Protein AF-A0A6M6BF15-F1 (afdb_monomer_lite)

InterPro domains:
  IPR045633 Protein of unknown function DUF6414 [PF19952] (33-150)

Structure (mmCIF, N/CA/C/O backbone):
data_AF-A0A6M6BF15-F1
#
_entry.id   AF-A0A6M6BF15-F1
#
loop_
_atom_site.group_PDB
_atom_site.id
_atom_site.type_symbol
_atom_site.label_atom_id
_atom_site.label_alt_id
_atom_site.label_comp_id
_atom_site.label_asym_id
_atom_site.label_entity_id
_atom_site.label_seq_id
_atom_site.pdbx_PDB_ins_code
_atom_site.Cartn_x
_atom_site.Cartn_y
_atom_site.Cartn_z
_atom_site.occupancy
_atom_site.B_iso_or_equiv
_atom_site.auth_seq_id
_atom_site.auth_comp_id
_atom_site.auth_asym_id
_atom_site.auth_atom_id
_atom_site.pdbx_PDB_model_num
ATOM 1 N N . MET A 1 1 ? -20.798 -4.979 -0.495 1.00 38.03 1 MET A N 1
ATOM 2 C CA . MET A 1 1 ? -19.570 -4.164 -0.316 1.00 38.03 1 MET A CA 1
ATOM 3 C C . MET A 1 1 ? -18.890 -3.878 -1.649 1.00 38.03 1 MET A C 1
ATOM 5 O O . MET A 1 1 ? -18.611 -2.711 -1.890 1.00 38.03 1 MET A O 1
ATOM 9 N N . GLN A 1 2 ? -18.754 -4.879 -2.538 1.00 39.03 2 GLN A N 1
ATOM 10 C CA . GLN A 1 2 ? -18.548 -4.665 -3.984 1.00 39.03 2 GLN A CA 1
ATOM 11 C C . GLN A 1 2 ? -19.467 -3.553 -4.523 1.00 39.03 2 GLN A C 1
ATOM 13 O O . GLN A 1 2 ? -18.993 -2.633 -5.171 1.00 39.03 2 GLN A O 1
ATOM 18 N N . ASP A 1 3 ? -20.7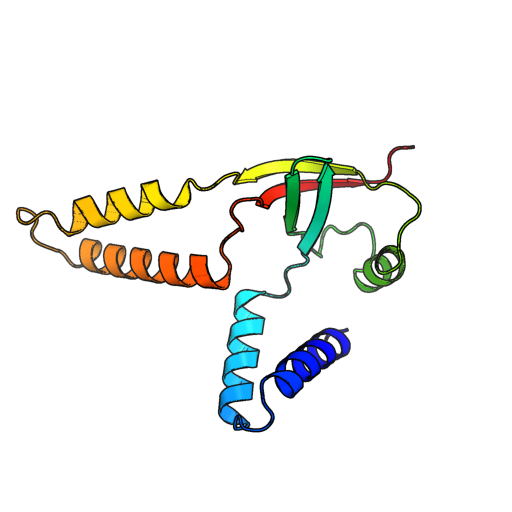44 -3.549 -4.124 1.00 40.78 3 ASP A N 1
ATOM 19 C CA . ASP A 1 3 ? -21.718 -2.529 -4.546 1.00 40.78 3 ASP A CA 1
ATOM 20 C C . ASP A 1 3 ? -21.396 -1.090 -4.129 1.00 40.78 3 ASP A C 1
ATOM 22 O O . ASP A 1 3 ? -21.785 -0.166 -4.828 1.00 40.78 3 ASP A O 1
ATOM 26 N N . ILE A 1 4 ? -20.702 -0.857 -3.010 1.00 44.62 4 ILE A N 1
ATOM 27 C CA . ILE A 1 4 ? -20.409 0.509 -2.535 1.00 44.62 4 ILE A CA 1
ATOM 28 C C . ILE A 1 4 ? -19.171 1.062 -3.244 1.00 44.62 4 ILE A C 1
ATOM 30 O O . ILE A 1 4 ? -19.151 2.235 -3.616 1.00 44.62 4 ILE A O 1
ATOM 34 N N . ILE A 1 5 ? -18.166 0.207 -3.459 1.00 47.22 5 ILE A N 1
ATOM 35 C CA . ILE A 1 5 ? -16.981 0.530 -4.261 1.00 47.22 5 ILE A CA 1
ATOM 36 C C . ILE A 1 5 ? -17.407 0.768 -5.713 1.00 47.22 5 ILE A C 1
ATOM 38 O O . ILE A 1 5 ? -17.066 1.807 -6.271 1.00 47.22 5 ILE A O 1
ATOM 42 N N . ASN A 1 6 ? -18.254 -0.110 -6.264 1.00 50.03 6 ASN A N 1
ATOM 43 C CA . ASN A 1 6 ? -18.856 0.069 -7.583 1.00 50.03 6 ASN A CA 1
ATOM 44 C C . ASN A 1 6 ? -19.626 1.390 -7.650 1.00 50.03 6 ASN A C 1
ATOM 46 O O . ASN A 1 6 ? -19.367 2.177 -8.540 1.00 50.03 6 ASN A O 1
ATOM 50 N N . LYS A 1 7 ? -20.484 1.709 -6.674 1.00 54.47 7 LYS A N 1
ATOM 51 C CA . LYS A 1 7 ? -21.298 2.936 -6.702 1.00 54.47 7 LYS A CA 1
ATOM 52 C C . LYS A 1 7 ? -20.477 4.228 -6.612 1.00 54.47 7 LYS A C 1
ATOM 54 O O . LYS A 1 7 ? -20.821 5.205 -7.269 1.00 54.47 7 LYS A O 1
ATOM 59 N N . LYS A 1 8 ? -19.392 4.249 -5.826 1.00 55.75 8 LYS A N 1
ATOM 60 C CA . LYS A 1 8 ? -18.466 5.397 -5.780 1.00 55.75 8 LYS A CA 1
ATOM 61 C C . LYS A 1 8 ? -17.632 5.515 -7.054 1.00 55.75 8 LYS A C 1
ATOM 63 O O . LYS A 1 8 ? -17.422 6.634 -7.509 1.00 55.75 8 LYS A O 1
ATOM 68 N N . ALA A 1 9 ? -17.202 4.392 -7.632 1.00 54.38 9 ALA A N 1
ATOM 69 C CA . ALA A 1 9 ? -16.563 4.378 -8.943 1.00 54.38 9 ALA A CA 1
ATOM 70 C C . ALA A 1 9 ? -17.529 4.921 -10.008 1.00 54.38 9 ALA A C 1
ATOM 72 O O . ALA A 1 9 ? -17.183 5.869 -10.696 1.00 54.38 9 ALA A O 1
ATOM 73 N N . THR A 1 10 ? -18.777 4.444 -10.060 1.00 56.56 10 THR A N 1
ATOM 74 C CA . THR A 1 10 ? -19.804 4.936 -10.993 1.00 56.56 10 THR A CA 1
ATOM 75 C C . THR A 1 10 ? -20.044 6.441 -10.851 1.00 56.56 10 THR A C 1
ATOM 77 O O . THR A 1 10 ? -20.084 7.131 -11.856 1.00 56.56 10 THR A O 1
ATOM 80 N N . GLN A 1 11 ? -20.100 6.990 -9.632 1.00 62.38 11 GLN A N 1
ATOM 81 C CA . GLN A 1 11 ? -20.278 8.437 -9.414 1.00 62.38 11 GLN A CA 1
ATOM 82 C C . GLN A 1 11 ? -19.067 9.288 -9.840 1.00 62.38 11 GLN A C 1
ATOM 84 O O . GLN A 1 11 ? -19.241 10.390 -10.360 1.00 62.38 11 GLN A O 1
ATOM 89 N N . LEU A 1 12 ? -17.842 8.791 -9.636 1.00 58.44 12 LEU A N 1
ATOM 90 C CA . LEU A 1 12 ? -16.614 9.426 -10.139 1.00 58.44 12 LEU A CA 1
ATOM 91 C C . LEU A 1 12 ? -16.585 9.442 -11.673 1.00 58.44 12 LEU A C 1
ATOM 93 O O . LEU A 1 12 ? -16.141 10.418 -12.276 1.00 58.44 12 LEU A O 1
ATOM 97 N N . LEU A 1 13 ? -17.100 8.380 -12.292 1.00 58.50 13 LEU A N 1
ATOM 98 C CA . LEU A 1 13 ? -17.151 8.211 -13.739 1.00 58.50 13 LEU A CA 1
ATOM 99 C C . LEU A 1 13 ? -18.293 9.005 -14.391 1.00 58.50 13 LEU A C 1
ATOM 101 O O . LEU A 1 13 ? -18.091 9.589 -15.449 1.00 58.50 13 LEU A O 1
ATOM 105 N N . GLU A 1 14 ? -19.450 9.125 -13.737 1.00 61.19 14 GLU A N 1
ATOM 106 C CA . GLU A 1 14 ? -20.566 9.984 -14.168 1.00 61.19 14 GLU A CA 1
ATOM 107 C C . GLU A 1 14 ? -20.171 11.471 -14.187 1.00 61.19 14 GLU A C 1
ATOM 109 O O . GLU A 1 14 ? -20.552 12.202 -15.104 1.00 61.19 14 GLU A O 1
ATOM 114 N N . GLY A 1 15 ? -19.359 11.915 -13.218 1.00 57.34 15 GLY A N 1
ATOM 115 C CA . GLY A 1 15 ? -18.831 13.284 -13.158 1.00 57.34 15 GLY A CA 1
ATOM 116 C C . GLY A 1 15 ? -17.782 13.609 -14.231 1.00 57.34 15 GLY A C 1
ATOM 117 O O . GLY A 1 15 ? -17.626 14.773 -14.596 1.00 57.34 15 GLY A O 1
ATOM 118 N N . LEU A 1 16 ? -17.093 12.591 -14.759 1.00 59.25 16 LEU A N 1
ATOM 119 C CA . LEU A 1 16 ? -16.120 12.706 -15.855 1.00 59.25 16 LEU A CA 1
ATOM 120 C C . LEU A 1 16 ? -16.737 12.432 -17.240 1.00 59.25 16 LEU A C 1
ATOM 122 O O . LEU A 1 16 ? -16.132 12.774 -18.253 1.00 59.25 16 LEU A O 1
ATOM 126 N N . GLY A 1 17 ? -17.914 11.800 -17.293 1.00 58.66 17 GLY A N 1
ATOM 127 C CA . GLY A 1 17 ? -18.272 10.910 -18.398 1.00 58.66 17 GLY A CA 1
ATOM 128 C C . GLY A 1 17 ? -19.677 11.036 -18.973 1.00 58.66 17 GLY A C 1
ATOM 129 O O . GLY A 1 17 ? -20.138 10.082 -19.584 1.00 58.66 17 GLY A O 1
ATOM 130 N N . SER A 1 18 ? -20.355 12.187 -18.904 1.00 54.28 18 SER A N 1
ATOM 131 C CA . SER A 1 18 ? -21.631 12.348 -19.642 1.00 54.28 18 SER A CA 1
ATOM 132 C C . SER A 1 18 ? -21.518 12.201 -21.180 1.00 54.28 18 SER A C 1
ATOM 134 O O . SER A 1 18 ? -22.531 12.315 -21.863 1.00 54.28 18 SER A O 1
ATOM 136 N N . SER A 1 19 ? -20.333 11.934 -21.751 1.00 58.22 19 SER A N 1
ATOM 137 C CA . SER A 1 19 ? -20.169 11.638 -23.185 1.00 58.22 19 SER A CA 1
ATOM 138 C C . SER A 1 19 ? -19.289 10.422 -23.518 1.00 58.22 19 SER A C 1
ATOM 140 O O . SER A 1 19 ? -18.876 10.296 -24.671 1.00 58.22 19 SER A O 1
ATOM 142 N N . LEU A 1 20 ? -18.937 9.573 -22.551 1.00 64.50 20 LEU A N 1
ATOM 143 C CA . LEU A 1 20 ? -18.105 8.392 -22.817 1.00 64.50 20 LEU A CA 1
ATOM 144 C C . LEU A 1 20 ? -19.007 7.180 -23.068 1.00 64.50 20 LEU A C 1
ATOM 146 O O . LEU A 1 20 ? -19.985 6.994 -22.349 1.00 64.50 20 LEU A O 1
ATOM 150 N N . ASP A 1 21 ? -18.716 6.398 -24.110 1.00 77.44 21 ASP A N 1
ATOM 151 C CA . ASP A 1 21 ? -19.516 5.217 -24.443 1.00 77.44 21 ASP A CA 1
ATOM 152 C C . ASP A 1 21 ? -19.338 4.080 -23.416 1.00 77.44 21 ASP A C 1
ATOM 154 O O . ASP A 1 21 ? -18.370 4.036 -22.646 1.00 77.44 21 ASP A O 1
ATOM 158 N N . ASP A 1 22 ? -20.295 3.151 -23.406 1.00 76.94 22 ASP A N 1
ATOM 159 C CA . ASP A 1 22 ? -20.339 2.031 -22.460 1.00 76.94 22 ASP A CA 1
ATOM 160 C C . ASP A 1 22 ? -19.116 1.094 -22.567 1.00 76.94 22 ASP A C 1
ATOM 162 O O . ASP A 1 22 ? -18.709 0.484 -21.576 1.00 76.94 22 ASP A O 1
ATOM 166 N N . GLU A 1 23 ? -18.497 0.986 -23.746 1.00 79.75 23 GLU A N 1
ATOM 167 C CA . GLU A 1 23 ? -17.314 0.154 -23.986 1.00 79.75 23 GLU A CA 1
ATOM 168 C C . GLU A 1 23 ? -16.062 0.785 -23.359 1.00 79.75 23 GLU A C 1
ATOM 170 O O . GLU A 1 23 ? -15.271 0.105 -22.698 1.00 79.75 23 GLU A O 1
ATOM 175 N N . TYR A 1 24 ? -15.906 2.102 -23.482 1.00 75.38 24 TYR A N 1
ATOM 176 C CA . TYR A 1 24 ? -14.850 2.857 -22.817 1.00 75.38 24 TYR A CA 1
ATOM 177 C C . TYR A 1 24 ? -14.956 2.738 -21.293 1.00 75.38 24 TYR A C 1
ATOM 179 O O . TYR A 1 24 ? -13.959 2.505 -20.605 1.00 75.38 24 TYR A O 1
ATOM 187 N N . MET A 1 25 ? -16.174 2.846 -20.764 1.00 76.00 25 MET A N 1
ATOM 188 C CA . MET A 1 25 ? -16.445 2.716 -19.333 1.00 76.00 25 MET A CA 1
ATOM 189 C C . MET A 1 25 ? -16.109 1.317 -18.813 1.00 76.00 25 MET A C 1
ATOM 191 O O . MET A 1 25 ? -15.514 1.190 -17.742 1.00 76.00 25 MET A O 1
ATOM 195 N N . HIS A 1 26 ? -16.411 0.275 -19.592 1.00 79.62 26 HIS A N 1
ATOM 196 C CA . HIS A 1 26 ? -16.054 -1.100 -19.255 1.00 79.62 26 HIS A CA 1
ATOM 197 C C . HIS A 1 26 ? -14.534 -1.310 -19.187 1.00 79.62 26 HIS A C 1
ATOM 199 O O . HIS A 1 26 ? -14.022 -1.895 -18.229 1.00 79.62 26 HIS A O 1
ATOM 205 N N . HIS A 1 27 ? -13.791 -0.790 -20.167 1.00 80.88 27 HIS A N 1
ATOM 206 C CA . HIS A 1 27 ? -12.330 -0.870 -20.161 1.00 80.88 27 HIS A CA 1
ATOM 207 C C . HIS A 1 27 ? -11.713 -0.093 -18.999 1.00 80.88 27 HIS A C 1
ATOM 209 O O . HIS A 1 27 ? -10.761 -0.563 -18.375 1.00 80.88 27 HIS A O 1
ATOM 215 N N . LEU A 1 28 ? -12.266 1.072 -18.665 1.00 75.88 28 LEU A N 1
ATOM 216 C CA . LEU A 1 28 ? -11.765 1.870 -17.556 1.00 75.88 28 LEU A CA 1
ATOM 217 C C . LEU A 1 28 ? -12.052 1.211 -16.197 1.00 75.88 28 LEU A C 1
ATOM 219 O O . LEU A 1 28 ? -11.183 1.195 -15.328 1.00 75.88 28 LEU A O 1
ATOM 223 N N . GLU A 1 29 ? -13.229 0.601 -16.026 1.00 79.62 29 GLU A N 1
ATOM 224 C CA . GLU A 1 29 ? -13.548 -0.215 -14.850 1.00 79.62 29 GLU A CA 1
ATOM 225 C C . GLU A 1 29 ? -12.557 -1.377 -14.692 1.00 79.62 29 GLU A C 1
ATOM 227 O O . GLU A 1 29 ? -12.057 -1.618 -13.590 1.00 79.62 29 GLU A O 1
ATOM 232 N N . PHE A 1 30 ? -12.246 -2.073 -15.789 1.00 80.56 30 PHE A N 1
ATOM 233 C CA . PHE A 1 30 ? -11.268 -3.158 -15.799 1.00 80.56 30 PHE A CA 1
ATOM 234 C C . PHE A 1 30 ? -9.878 -2.671 -15.372 1.00 80.56 30 PHE A C 1
ATOM 236 O O . PHE A 1 30 ? -9.280 -3.255 -14.470 1.00 80.56 30 PHE A O 1
ATOM 243 N N . ILE A 1 31 ? -9.398 -1.568 -15.955 1.00 76.25 31 ILE A N 1
ATOM 244 C CA . ILE A 1 31 ? -8.101 -0.972 -15.611 1.00 76.25 31 ILE A CA 1
ATOM 245 C C . ILE A 1 31 ? -8.052 -0.613 -14.124 1.00 76.25 31 ILE A C 1
ATOM 247 O O . ILE A 1 31 ? -7.113 -0.998 -13.436 1.00 76.25 31 ILE A O 1
ATOM 251 N N . ILE A 1 32 ? -9.077 0.061 -13.595 1.00 70.81 32 ILE A N 1
ATOM 252 C CA . ILE A 1 32 ? -9.127 0.446 -12.178 1.00 70.81 32 ILE A CA 1
ATOM 253 C C . ILE A 1 32 ? -9.135 -0.797 -11.276 1.00 70.81 32 ILE A C 1
ATOM 255 O O . ILE A 1 32 ? -8.387 -0.856 -10.300 1.00 70.81 32 ILE A O 1
ATOM 259 N N . LYS A 1 33 ? -9.942 -1.816 -11.589 1.00 73.25 33 LYS A N 1
ATOM 260 C CA . LYS A 1 33 ? -9.984 -3.061 -10.803 1.00 73.25 33 LYS A CA 1
ATOM 261 C C . LYS A 1 33 ? -8.634 -3.770 -10.778 1.00 73.25 33 LYS A C 1
ATOM 263 O O . LYS A 1 33 ? -8.189 -4.179 -9.706 1.00 73.25 33 LYS A O 1
ATOM 268 N N . GLU A 1 34 ? -7.970 -3.873 -11.923 1.00 75.38 34 GLU A N 1
ATOM 269 C CA . GLU A 1 34 ? -6.660 -4.518 -12.026 1.00 75.38 34 GLU A CA 1
ATOM 270 C C . GLU A 1 34 ? -5.537 -3.691 -11.396 1.00 75.38 34 GLU A C 1
ATOM 272 O O . GLU A 1 34 ? -4.619 -4.266 -10.816 1.00 75.38 34 GLU A O 1
ATOM 277 N N . MET A 1 35 ? -5.615 -2.359 -11.445 1.00 66.62 35 MET A N 1
ATOM 278 C CA . MET A 1 35 ? -4.653 -1.478 -10.778 1.00 66.62 35 MET A CA 1
ATOM 279 C C . MET A 1 35 ? -4.752 -1.584 -9.257 1.00 66.62 35 MET A C 1
ATOM 281 O O . MET A 1 35 ? -3.734 -1.631 -8.569 1.00 66.62 35 MET A O 1
ATOM 285 N N . TYR A 1 36 ? -5.972 -1.646 -8.722 1.00 63.59 36 TYR A N 1
ATOM 286 C CA . TYR A 1 36 ? -6.181 -1.650 -7.278 1.00 63.59 36 TYR A CA 1
ATOM 287 C C . TYR A 1 36 ? -6.290 -3.049 -6.664 1.00 63.59 36 TYR A C 1
ATOM 289 O O . TYR A 1 36 ? -6.229 -3.129 -5.444 1.00 63.59 36 TYR A O 1
ATOM 297 N N . LYS A 1 37 ? -6.426 -4.137 -7.444 1.00 67.25 37 LYS A N 1
ATOM 298 C CA . LYS A 1 37 ? -6.484 -5.564 -7.022 1.00 67.25 37 LYS A CA 1
ATOM 299 C C . LYS A 1 37 ? -7.147 -5.838 -5.663 1.00 67.25 37 LYS A C 1
ATOM 301 O O . LYS A 1 37 ? -6.650 -6.647 -4.880 1.00 67.25 37 LYS A O 1
ATOM 306 N N . ASP A 1 38 ? -8.233 -5.138 -5.338 1.00 65.81 38 ASP A N 1
ATOM 307 C CA . ASP A 1 38 ? -8.879 -5.191 -4.017 1.00 65.81 38 ASP A CA 1
ATOM 308 C C . ASP A 1 38 ? -7.930 -4.967 -2.813 1.00 65.81 38 ASP A C 1
ATOM 310 O O . ASP A 1 38 ? -8.230 -5.372 -1.680 1.00 65.81 38 ASP A O 1
ATOM 314 N N . GLN A 1 39 ? -6.803 -4.280 -3.011 1.00 72.50 39 GLN A N 1
ATOM 315 C CA . GLN A 1 39 ? -5.881 -3.905 -1.948 1.00 72.50 39 GLN A CA 1
ATOM 316 C C . GLN A 1 39 ? -6.606 -3.057 -0.908 1.00 72.50 39 GLN A C 1
ATOM 318 O O . GLN A 1 39 ? -7.339 -2.116 -1.221 1.00 72.50 39 GLN A O 1
ATOM 323 N N . LEU A 1 40 ? -6.420 -3.415 0.359 1.00 80.75 40 LEU A N 1
ATOM 324 C CA . LEU A 1 40 ? -6.921 -2.616 1.461 1.00 80.75 40 LEU A CA 1
ATOM 325 C C . LEU A 1 40 ? -5.845 -1.613 1.848 1.00 80.75 40 LEU A C 1
ATOM 327 O O . LEU A 1 40 ? -4.906 -1.960 2.555 1.00 80.75 40 LEU A O 1
ATOM 331 N N . LEU A 1 41 ? -5.985 -0.377 1.388 1.00 84.94 41 LEU A N 1
ATOM 332 C CA . LEU A 1 41 ? -5.027 0.671 1.703 1.00 84.94 41 LEU A CA 1
ATOM 333 C C . LEU A 1 41 ? -5.429 1.400 2.985 1.00 84.94 41 LEU A C 1
ATOM 335 O O . LEU A 1 41 ? -6.555 1.880 3.117 1.00 84.94 41 LEU A O 1
ATOM 339 N N . PHE A 1 42 ? -4.492 1.498 3.919 1.00 86.69 42 PHE A N 1
ATOM 340 C CA . PHE A 1 42 ? -4.595 2.351 5.091 1.00 86.69 42 PHE A CA 1
ATOM 341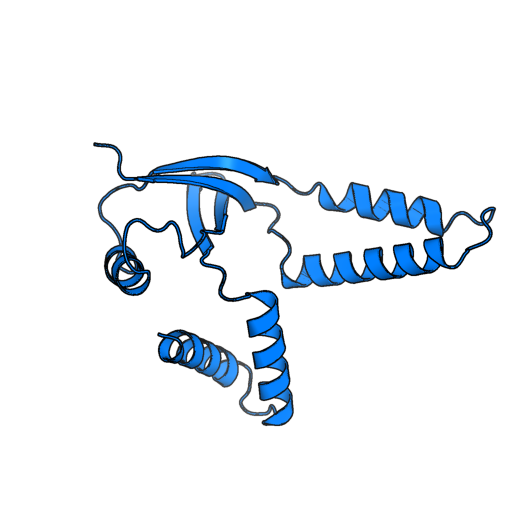 C C . PHE A 1 42 ? -3.716 3.579 4.887 1.00 86.69 42 PHE A C 1
ATOM 343 O O . PHE A 1 42 ? -2.546 3.444 4.535 1.00 86.69 42 PHE A O 1
ATOM 350 N N . GLN A 1 43 ? -4.282 4.768 5.084 1.00 87.50 43 GLN A N 1
ATOM 351 C CA . GLN A 1 43 ? -3.590 6.034 4.867 1.00 87.50 43 GLN A CA 1
ATOM 352 C C . GLN A 1 43 ? -3.688 6.911 6.112 1.00 87.50 43 GLN A C 1
ATOM 354 O O . GLN A 1 43 ? -4.776 7.117 6.648 1.00 87.50 43 GLN A O 1
ATOM 359 N N . ILE A 1 44 ? -2.548 7.442 6.548 1.00 85.50 44 ILE A N 1
ATOM 360 C CA . ILE A 1 44 ? -2.453 8.440 7.611 1.00 85.50 44 ILE A CA 1
ATOM 361 C C . ILE A 1 44 ? -1.834 9.697 7.013 1.00 85.50 44 ILE A C 1
ATOM 363 O O . ILE A 1 44 ? -0.735 9.656 6.462 1.00 85.50 44 ILE A O 1
ATOM 367 N N . VAL A 1 45 ? -2.522 10.824 7.164 1.00 86.12 45 VAL A N 1
ATOM 368 C CA . VAL A 1 45 ? -1.962 12.140 6.855 1.00 86.12 45 VAL A CA 1
ATOM 369 C C . VAL A 1 45 ? -1.444 12.741 8.152 1.00 86.12 45 VAL A C 1
ATOM 371 O O . VAL A 1 45 ? -2.212 12.948 9.090 1.00 86.12 45 VAL A O 1
ATOM 374 N N . LEU A 1 46 ? -0.144 13.019 8.205 1.00 82.81 46 LEU A N 1
ATOM 375 C CA . LEU A 1 46 ? 0.459 13.806 9.274 1.00 82.81 46 LEU A CA 1
ATOM 376 C C . LEU A 1 46 ? 0.743 15.203 8.735 1.00 82.81 46 LEU A C 1
ATOM 378 O O . LEU A 1 46 ? 1.569 15.382 7.839 1.00 82.81 46 LEU A O 1
ATOM 382 N N . SER A 1 47 ? 0.038 16.182 9.291 1.00 79.06 47 SER A N 1
ATOM 383 C CA . SER A 1 47 ? 0.200 17.592 8.953 1.00 79.06 47 SER A CA 1
ATOM 384 C C . SER A 1 47 ? 0.958 18.291 10.074 1.00 79.06 47 SER A C 1
ATOM 386 O O . SER A 1 47 ? 0.482 18.324 11.208 1.00 79.06 47 SER A O 1
ATOM 388 N N . ASP A 1 48 ? 2.113 18.864 9.751 1.00 75.12 48 ASP A N 1
ATOM 389 C CA . ASP A 1 48 ? 2.790 19.862 10.582 1.00 75.12 48 ASP A CA 1
ATOM 390 C C . ASP A 1 48 ? 2.631 21.248 9.927 1.00 75.12 48 ASP A C 1
ATOM 392 O O . ASP A 1 48 ? 2.218 21.363 8.772 1.00 75.12 48 ASP A O 1
ATOM 396 N N . VAL A 1 49 ? 2.965 22.318 10.649 1.00 70.62 49 VAL A N 1
ATOM 397 C CA . VAL A 1 49 ? 2.872 23.723 10.215 1.00 70.62 49 VAL A CA 1
ATOM 398 C C . VAL A 1 49 ? 3.590 23.974 8.880 1.00 70.62 49 VAL A C 1
ATOM 400 O O . VAL A 1 49 ? 3.214 24.886 8.145 1.00 70.62 49 VAL A O 1
ATOM 403 N N . TYR A 1 50 ? 4.604 23.169 8.553 1.00 72.62 50 TYR A N 1
ATOM 404 C CA . TYR A 1 50 ? 5.479 23.376 7.398 1.00 72.62 50 TYR A CA 1
ATOM 405 C C . TYR A 1 50 ? 5.306 22.351 6.272 1.00 72.62 50 TYR A C 1
ATOM 407 O O . TYR A 1 50 ? 5.607 22.674 5.126 1.00 72.62 50 TYR A O 1
ATOM 415 N N . GLU A 1 51 ? 4.828 21.137 6.559 1.00 78.50 51 GLU A N 1
ATOM 416 C CA . GLU A 1 51 ? 4.747 20.055 5.572 1.00 78.50 51 GLU A CA 1
ATOM 417 C C . GLU A 1 51 ? 3.592 19.092 5.865 1.00 78.50 51 GLU A C 1
ATOM 419 O O . GLU A 1 51 ? 3.281 18.789 7.019 1.00 78.50 51 GLU A O 1
ATOM 424 N N . GLN A 1 52 ? 3.005 18.553 4.795 1.00 83.00 52 GLN A N 1
ATOM 425 C CA . GLN A 1 52 ? 2.080 17.426 4.858 1.00 83.00 52 GLN A CA 1
ATOM 426 C C . GLN A 1 52 ? 2.803 16.165 4.399 1.00 83.00 52 GLN A C 1
ATOM 428 O O . GLN A 1 52 ? 3.405 16.141 3.325 1.00 83.00 52 GLN A O 1
ATOM 433 N N . LYS A 1 53 ? 2.737 15.114 5.214 1.00 87.38 53 LYS A N 1
ATOM 434 C CA . LYS A 1 53 ? 3.314 13.804 4.909 1.00 87.38 53 LYS A CA 1
ATOM 435 C C . LYS A 1 53 ? 2.202 12.773 4.853 1.00 87.38 53 LYS A C 1
ATOM 437 O O . LYS A 1 53 ? 1.368 12.706 5.756 1.00 87.38 53 LYS A O 1
ATOM 442 N N . LEU A 1 54 ? 2.203 11.972 3.793 1.00 88.94 54 LEU A N 1
ATOM 443 C CA . LEU A 1 54 ? 1.271 10.864 3.627 1.00 88.94 54 LEU A CA 1
ATOM 444 C C . LEU A 1 54 ? 1.991 9.565 3.976 1.00 88.94 54 LEU A C 1
ATOM 446 O O . LEU A 1 54 ? 3.046 9.275 3.428 1.00 88.94 54 LEU A O 1
ATOM 450 N N . PHE A 1 55 ? 1.416 8.773 4.866 1.00 89.88 55 PHE A N 1
ATOM 451 C CA . PHE A 1 55 ? 1.879 7.425 5.161 1.00 89.88 55 PHE A CA 1
ATOM 452 C C . PHE A 1 55 ? 0.841 6.442 4.649 1.00 89.88 55 PHE A C 1
ATOM 454 O O . PHE A 1 55 ? -0.328 6.541 5.022 1.00 89.88 55 PHE A O 1
ATOM 461 N N . SER A 1 56 ? 1.254 5.504 3.807 1.00 90.19 56 SER A N 1
ATOM 462 C CA . SER A 1 56 ? 0.374 4.499 3.222 1.00 90.19 56 SER A CA 1
ATOM 463 C C . SER A 1 56 ? 0.856 3.093 3.553 1.00 90.19 56 SER A C 1
ATOM 465 O O . SER A 1 56 ? 2.052 2.814 3.609 1.00 90.19 56 SER A O 1
ATOM 467 N N . ALA A 1 57 ? -0.088 2.197 3.816 1.00 90.31 57 ALA A N 1
ATOM 468 C CA . ALA A 1 57 ? 0.191 0.806 4.129 1.00 90.31 57 ALA A CA 1
ATOM 469 C C . ALA A 1 57 ? -0.864 -0.096 3.490 1.00 90.31 57 ALA A C 1
ATOM 471 O O . ALA A 1 57 ? -2.061 0.067 3.735 1.00 90.31 57 ALA A O 1
ATOM 472 N N . SER A 1 58 ? -0.425 -1.057 2.677 1.00 88.19 58 SER A N 1
ATOM 473 C CA . SER A 1 58 ? -1.317 -2.063 2.097 1.00 88.19 58 SER A CA 1
ATOM 474 C C . SER A 1 58 ? -1.517 -3.197 3.102 1.00 88.19 58 SER A C 1
ATOM 476 O O . SER A 1 58 ? -0.561 -3.815 3.565 1.00 88.19 58 SER A O 1
ATOM 478 N N . LEU A 1 59 ? -2.767 -3.446 3.481 1.00 87.44 59 LEU A N 1
ATOM 479 C CA . LEU A 1 59 ? -3.148 -4.422 4.491 1.00 87.44 59 LEU A CA 1
ATOM 480 C C . LEU A 1 59 ? -3.635 -5.715 3.848 1.00 87.44 59 LEU A C 1
ATOM 482 O O . LEU A 1 59 ? -4.482 -5.729 2.951 1.00 87.44 59 LEU A O 1
ATOM 486 N N . ASN A 1 60 ? -3.162 -6.835 4.386 1.00 86.12 60 ASN A N 1
ATOM 487 C CA . ASN A 1 60 ? -3.670 -8.139 4.005 1.00 86.12 60 ASN A CA 1
ATOM 488 C C . ASN A 1 60 ? -5.000 -8.422 4.716 1.00 86.12 60 ASN A C 1
ATOM 490 O O . ASN A 1 60 ? -5.050 -8.589 5.936 1.00 86.12 60 ASN A O 1
ATOM 494 N N . ARG A 1 61 ? -6.073 -8.542 3.927 1.00 84.94 61 ARG A N 1
ATOM 495 C CA . ARG A 1 61 ? -7.438 -8.791 4.414 1.00 84.94 61 ARG A CA 1
ATOM 496 C C . ARG A 1 61 ? -7.573 -10.066 5.252 1.00 84.94 61 ARG A C 1
ATOM 498 O O . ARG A 1 61 ? -8.426 -10.117 6.131 1.00 84.94 61 ARG A O 1
ATOM 505 N N . ASN A 1 62 ? -6.722 -11.064 5.015 1.00 86.44 62 ASN A N 1
ATOM 506 C CA . ASN A 1 62 ? -6.769 -12.352 5.712 1.00 86.44 62 ASN A CA 1
ATOM 507 C C . ASN A 1 62 ? -6.214 -12.291 7.141 1.00 86.44 62 ASN A C 1
ATOM 509 O O . ASN A 1 62 ? -6.466 -13.200 7.927 1.00 86.44 62 ASN A O 1
ATOM 513 N N . TYR A 1 63 ? -5.459 -11.243 7.476 1.00 87.25 63 TYR A N 1
ATOM 514 C CA . TYR A 1 63 ? -4.819 -11.077 8.786 1.00 87.25 63 TYR A CA 1
ATOM 515 C C . TYR A 1 63 ? -5.411 -9.918 9.590 1.00 87.25 63 TYR A C 1
ATOM 517 O O . TYR A 1 63 ? -4.824 -9.453 10.566 1.00 87.25 63 TYR A O 1
ATOM 525 N N . LEU A 1 64 ? -6.588 -9.441 9.188 1.00 86.44 64 LEU A N 1
ATOM 526 C CA . LEU A 1 64 ? -7.320 -8.438 9.938 1.00 86.44 64 LEU A CA 1
ATOM 527 C C . LEU A 1 64 ? -7.881 -9.051 11.222 1.00 86.44 64 LEU A C 1
ATOM 529 O O . LEU A 1 64 ? -8.340 -10.190 11.248 1.00 86.44 64 LEU A O 1
ATOM 533 N N . LYS A 1 65 ? -7.881 -8.261 12.298 1.00 86.31 65 LYS A N 1
ATOM 534 C CA . LYS A 1 65 ? -8.435 -8.674 13.596 1.00 86.31 65 LYS A CA 1
ATOM 535 C C . LYS A 1 65 ? -9.936 -8.984 13.526 1.00 86.31 65 LYS A C 1
ATOM 537 O O . LYS A 1 65 ? -10.448 -9.752 14.335 1.00 86.31 65 LYS A O 1
ATOM 542 N N . GLU A 1 66 ? -10.637 -8.347 12.596 1.00 87.12 66 GLU A N 1
ATOM 543 C CA . GLU A 1 66 ? -12.075 -8.468 12.378 1.00 87.12 66 GLU A CA 1
ATOM 544 C C . GLU A 1 66 ? -12.368 -8.410 10.876 1.00 87.12 66 GLU A C 1
ATOM 546 O O . GLU A 1 66 ? -11.514 -8.009 10.083 1.00 87.12 66 GLU A O 1
ATOM 551 N N . ASP A 1 67 ? -13.595 -8.769 10.493 1.00 88.69 67 ASP A N 1
ATOM 552 C CA . ASP A 1 67 ? -14.055 -8.634 9.114 1.00 88.69 67 ASP A CA 1
ATOM 553 C C . ASP A 1 67 ? -13.912 -7.191 8.604 1.00 88.69 67 ASP A C 1
ATOM 555 O O . ASP A 1 67 ? -14.159 -6.213 9.320 1.00 88.69 67 ASP A O 1
ATOM 559 N N . ILE A 1 68 ? -13.568 -7.058 7.324 1.00 84.12 68 ILE A N 1
ATOM 560 C CA . ILE A 1 68 ? -13.294 -5.762 6.710 1.00 84.12 68 ILE A CA 1
ATOM 561 C C . ILE A 1 68 ? -14.516 -4.835 6.692 1.00 84.12 68 ILE A C 1
ATOM 563 O O . ILE A 1 68 ? -14.348 -3.633 6.888 1.00 84.12 68 ILE A O 1
ATOM 567 N N . ASN A 1 69 ? -15.749 -5.347 6.564 1.00 86.94 69 ASN A N 1
ATOM 568 C CA . ASN A 1 69 ? -16.932 -4.484 6.697 1.00 86.94 69 ASN A CA 1
ATOM 569 C C . ASN A 1 69 ? -17.000 -3.867 8.095 1.00 86.94 69 ASN A C 1
ATOM 571 O O . ASN A 1 69 ? -17.373 -2.706 8.242 1.00 86.94 69 ASN A O 1
ATOM 575 N N . THR A 1 70 ? -16.654 -4.650 9.119 1.00 86.50 70 THR A N 1
ATOM 576 C CA . THR A 1 70 ? -16.705 -4.214 10.519 1.00 86.50 70 THR A CA 1
ATOM 577 C C . THR A 1 70 ? -15.669 -3.131 10.779 1.00 86.50 70 THR A C 1
ATOM 579 O O . THR A 1 70 ? -15.989 -2.107 11.381 1.00 86.50 70 THR A O 1
ATOM 582 N N . LEU A 1 71 ? -14.447 -3.322 10.278 1.00 84.94 71 LEU A N 1
ATOM 583 C CA . LEU A 1 71 ? -13.396 -2.312 10.364 1.00 84.94 71 LEU A CA 1
ATOM 584 C C . LEU A 1 71 ? -13.810 -1.032 9.633 1.00 84.94 71 LEU A C 1
ATOM 586 O O . LEU A 1 71 ? -13.804 0.037 10.238 1.00 84.94 71 LEU A O 1
ATOM 590 N N . ILE A 1 72 ? -14.270 -1.125 8.383 1.00 83.06 72 ILE A N 1
ATOM 591 C CA . ILE A 1 72 ? -14.760 0.047 7.643 1.00 83.06 72 ILE A CA 1
ATOM 592 C C . ILE A 1 72 ? -15.886 0.737 8.419 1.00 83.06 72 ILE A C 1
ATOM 594 O O . ILE A 1 72 ? -15.882 1.956 8.546 1.00 83.06 72 ILE A O 1
ATOM 598 N N . HIS A 1 73 ? -16.834 -0.002 8.993 1.00 83.94 73 HIS A N 1
ATOM 599 C CA . HIS A 1 73 ? -17.923 0.598 9.761 1.00 83.94 73 HIS A CA 1
ATOM 600 C C . HIS A 1 73 ? -17.432 1.366 11.000 1.00 83.94 73 HIS A C 1
ATOM 602 O O . HIS A 1 73 ? -17.943 2.447 11.286 1.00 83.94 73 HIS A O 1
ATOM 608 N N . LYS A 1 74 ? -16.430 0.839 11.713 1.00 83.12 74 LYS A N 1
ATOM 609 C CA . LYS A 1 74 ? -15.851 1.480 12.905 1.00 83.12 74 LYS A CA 1
ATOM 610 C C . LYS A 1 74 ? -15.013 2.711 12.558 1.00 83.12 74 LYS A C 1
ATOM 612 O O . LYS A 1 74 ? -15.123 3.721 13.243 1.00 83.12 74 LYS A O 1
ATOM 617 N N . TYR A 1 75 ? -14.210 2.624 11.499 1.00 78.88 75 TYR A N 1
ATOM 618 C CA . TYR A 1 75 ? -13.169 3.606 11.170 1.00 78.88 75 TYR A CA 1
ATOM 619 C C . TYR A 1 75 ? -13.516 4.547 10.012 1.00 78.88 75 TYR A C 1
ATOM 621 O O . TYR A 1 75 ? -12.754 5.458 9.720 1.00 78.88 75 TYR A O 1
ATOM 629 N N . SER A 1 76 ? -14.655 4.358 9.339 1.00 75.19 76 SER A N 1
ATOM 630 C CA . SER A 1 76 ? -15.146 5.318 8.332 1.00 75.19 76 SER A CA 1
ATOM 631 C C . SER A 1 76 ? -15.671 6.617 8.944 1.00 75.19 76 SER A C 1
ATOM 633 O O . SER A 1 76 ? -15.921 7.576 8.218 1.00 75.19 76 SER A O 1
ATOM 635 N N . ARG A 1 77 ? -15.865 6.645 10.265 1.00 74.44 77 ARG A N 1
ATOM 636 C CA . ARG A 1 77 ? -16.176 7.849 11.039 1.00 74.44 77 ARG A CA 1
ATOM 637 C C . ARG A 1 77 ? -14.875 8.460 11.548 1.00 74.44 77 ARG A C 1
ATOM 639 O O . ARG A 1 77 ? -13.909 7.730 11.753 1.00 74.44 77 ARG A O 1
ATOM 646 N N . GLU A 1 78 ? -14.867 9.767 11.796 1.00 65.19 78 GLU A N 1
ATOM 647 C CA . GLU A 1 78 ? -13.756 10.405 12.509 1.00 65.19 78 GLU A CA 1
ATOM 648 C C . GLU A 1 78 ? -13.570 9.705 13.863 1.00 65.19 78 GLU A C 1
ATOM 650 O O . GLU A 1 78 ? -14.440 9.751 14.733 1.00 65.19 78 GLU A O 1
ATOM 655 N N . THR A 1 79 ? -12.471 8.963 14.000 1.00 67.06 79 THR A N 1
ATOM 656 C CA . THR A 1 79 ? -12.131 8.264 15.240 1.00 67.06 79 THR A CA 1
ATOM 657 C C . THR A 1 79 ? -11.563 9.271 16.232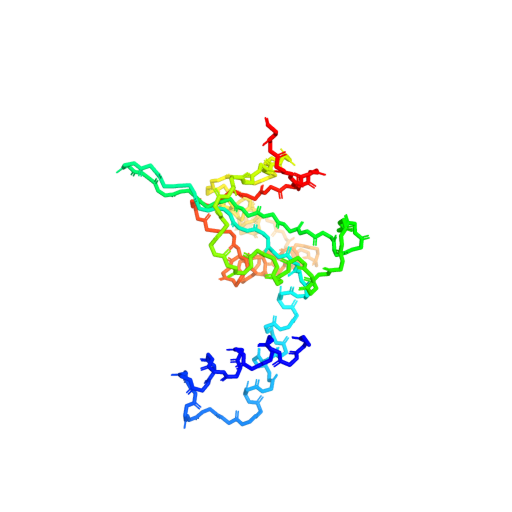 1.00 67.06 79 THR A C 1
ATOM 659 O O . THR A 1 79 ? -10.574 9.937 15.951 1.00 67.06 79 THR A O 1
ATOM 662 N N . GLU A 1 80 ? -12.160 9.360 17.419 1.00 72.19 80 GLU A N 1
ATOM 663 C CA . GLU A 1 80 ? -1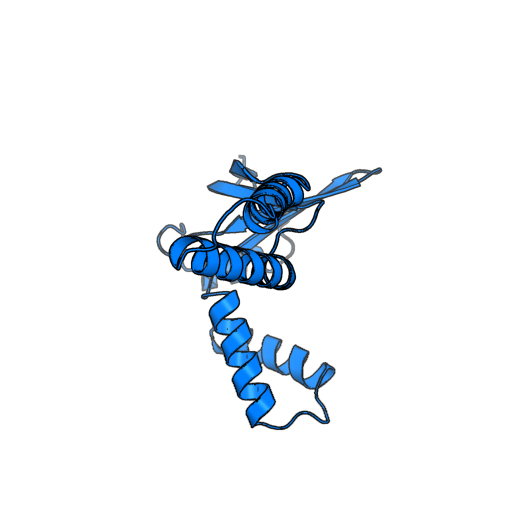1.674 10.2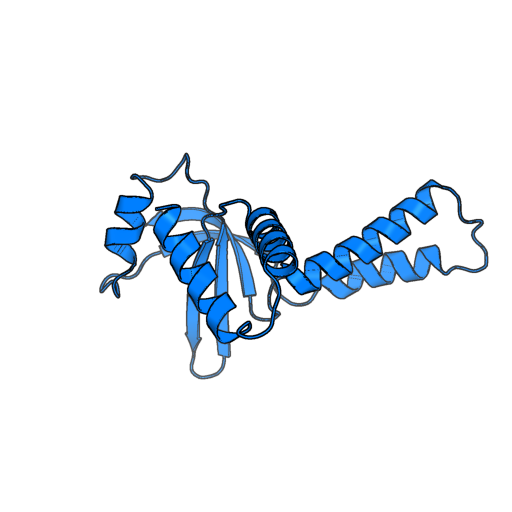22 18.510 1.00 72.19 80 GLU A CA 1
ATOM 664 C C . GLU A 1 80 ? -10.380 9.693 19.158 1.00 72.19 80 GLU A C 1
ATOM 666 O O . GLU A 1 80 ? -9.771 10.359 19.994 1.00 72.19 80 GLU A O 1
ATOM 671 N N . LYS A 1 81 ? -9.976 8.462 18.821 1.00 78.75 81 LYS A N 1
ATOM 672 C CA . LYS A 1 81 ? -8.786 7.800 19.359 1.00 78.75 81 LYS A CA 1
ATOM 673 C C . LYS A 1 81 ? -7.711 7.672 18.292 1.00 78.75 81 LYS A C 1
ATOM 675 O O . LYS A 1 81 ? -7.991 7.227 17.177 1.00 78.75 81 LYS A O 1
ATOM 680 N N . GLU A 1 82 ? -6.486 8.017 18.678 1.00 79.06 82 GLU A N 1
ATOM 681 C CA . GLU A 1 82 ? -5.299 7.903 17.837 1.00 79.06 82 GLU A CA 1
ATOM 682 C C . GLU A 1 82 ? -4.968 6.432 17.563 1.00 79.06 82 GLU A C 1
ATOM 684 O O . GLU A 1 82 ? -4.914 5.599 18.472 1.00 79.06 82 GLU A O 1
ATOM 689 N N . LEU A 1 83 ? -4.753 6.118 16.288 1.00 82.94 83 LEU A N 1
ATOM 690 C CA . LEU A 1 83 ? -4.289 4.815 15.833 1.00 82.94 83 LEU A CA 1
ATOM 691 C C . LEU A 1 83 ? -2.778 4.858 15.635 1.00 82.94 83 LEU A C 1
ATOM 693 O O . LEU A 1 83 ? -2.245 5.769 15.004 1.00 82.94 83 LEU A O 1
ATOM 697 N N . THR A 1 84 ? -2.098 3.825 16.114 1.00 87.19 84 THR A N 1
ATOM 698 C CA . THR A 1 84 ? -0.670 3.623 15.902 1.00 87.19 84 THR A CA 1
ATOM 699 C C . THR A 1 84 ? -0.465 2.603 14.792 1.00 87.19 84 THR A C 1
ATOM 701 O O . THR A 1 84 ? -0.905 1.456 14.899 1.00 87.19 84 THR A O 1
ATOM 704 N N . LEU A 1 85 ? 0.231 3.017 13.734 1.00 88.81 85 LEU A N 1
ATOM 705 C CA . LEU A 1 85 ? 0.749 2.135 12.694 1.00 88.81 85 LEU A CA 1
ATOM 706 C C . LEU A 1 85 ? 2.214 1.811 13.003 1.00 88.81 85 LEU A C 1
ATOM 708 O O . LEU A 1 85 ? 3.050 2.708 13.093 1.00 88.81 85 LEU A O 1
ATOM 712 N N . PHE A 1 86 ? 2.518 0.525 13.139 1.00 91.12 86 PHE A N 1
ATOM 713 C CA . PHE A 1 86 ? 3.867 0.017 13.344 1.00 91.12 86 PHE A CA 1
ATOM 714 C C . PHE A 1 86 ? 4.278 -0.857 12.161 1.00 91.12 86 PHE A C 1
ATOM 716 O O . PHE A 1 86 ? 3.576 -1.801 11.794 1.00 91.12 86 PHE A O 1
ATOM 723 N N . GLY A 1 87 ? 5.425 -0.553 11.564 1.00 91.69 87 GLY A N 1
ATOM 724 C CA . GLY A 1 87 ? 5.909 -1.248 10.380 1.00 91.69 87 GLY A CA 1
ATOM 725 C C . GLY A 1 87 ? 7.258 -0.727 9.908 1.00 91.69 87 GLY A C 1
ATOM 726 O O . GLY A 1 87 ? 7.890 0.099 10.570 1.00 91.69 87 GLY A O 1
ATOM 727 N N . ILE A 1 88 ? 7.693 -1.228 8.757 1.00 93.62 88 ILE A N 1
ATOM 728 C CA . ILE A 1 88 ? 8.970 -0.866 8.139 1.00 93.62 88 ILE A CA 1
ATOM 729 C C . ILE A 1 88 ? 8.685 0.074 6.973 1.00 93.62 88 ILE A C 1
ATOM 731 O O . ILE A 1 88 ? 7.914 -0.266 6.080 1.00 93.62 88 ILE A O 1
ATOM 735 N N . VAL A 1 89 ? 9.319 1.248 6.952 1.00 91.12 89 VAL A N 1
ATOM 736 C CA . VAL A 1 89 ? 9.282 2.120 5.770 1.00 91.12 89 VAL A CA 1
ATOM 737 C C . VAL A 1 89 ? 10.051 1.419 4.655 1.00 91.12 89 VAL A C 1
ATOM 739 O O . VAL A 1 89 ? 11.270 1.275 4.733 1.00 91.12 89 VAL A O 1
ATOM 742 N N . THR A 1 90 ? 9.337 0.954 3.635 1.00 88.25 90 THR A N 1
ATOM 743 C CA . THR A 1 90 ? 9.935 0.268 2.483 1.00 88.25 90 THR A CA 1
ATOM 744 C C . THR A 1 90 ? 10.324 1.249 1.394 1.00 88.25 90 THR A C 1
ATOM 746 O O . THR A 1 90 ? 11.259 0.987 0.638 1.00 88.25 90 THR A O 1
ATOM 749 N N . GLN A 1 91 ? 9.629 2.387 1.316 1.00 83.56 91 GLN A N 1
ATOM 750 C CA . GLN A 1 91 ? 9.871 3.404 0.305 1.00 83.56 91 GLN A CA 1
ATOM 751 C C . GLN A 1 91 ? 9.663 4.808 0.878 1.00 83.56 91 GLN A C 1
ATOM 753 O O . GLN A 1 91 ? 8.683 5.067 1.578 1.00 83.56 91 GLN A O 1
ATOM 758 N N . SER A 1 92 ? 10.581 5.721 0.563 1.00 82.38 92 SER A N 1
ATOM 759 C CA . SER A 1 92 ? 10.480 7.138 0.913 1.00 82.38 92 SER A CA 1
ATOM 760 C C . SER A 1 92 ? 11.236 8.015 -0.092 1.00 82.38 92 SER A C 1
ATOM 762 O O . SER A 1 92 ? 12.290 7.634 -0.609 1.00 82.38 92 SER A O 1
ATOM 764 N N . GLY A 1 93 ? 10.688 9.200 -0.376 1.00 70.44 93 GLY A N 1
ATOM 765 C CA . GLY A 1 93 ? 11.289 10.203 -1.264 1.00 70.44 93 GLY A CA 1
ATOM 766 C C . GLY A 1 93 ? 11.256 9.868 -2.767 1.00 70.44 93 GLY A C 1
ATOM 767 O O . GLY A 1 93 ? 10.713 8.848 -3.190 1.00 70.44 93 GLY A O 1
ATOM 768 N N . ASN A 1 94 ? 11.874 10.731 -3.585 1.00 63.44 94 ASN A N 1
ATOM 769 C CA . ASN A 1 94 ? 11.866 10.688 -5.062 1.00 63.44 94 ASN A CA 1
ATOM 770 C C . ASN A 1 94 ? 13.081 9.952 -5.673 1.00 63.44 94 ASN A C 1
ATOM 772 O O . ASN A 1 94 ? 13.780 10.492 -6.524 1.00 63.44 94 ASN A O 1
ATOM 776 N N . ASN A 1 95 ? 13.400 8.734 -5.230 1.00 58.78 95 ASN A N 1
ATOM 777 C CA . ASN A 1 95 ? 14.574 8.007 -5.753 1.00 58.78 95 ASN A CA 1
ATOM 778 C C . ASN A 1 95 ? 14.311 7.168 -7.022 1.00 58.78 95 ASN A C 1
ATOM 780 O O . ASN A 1 95 ? 15.250 6.545 -7.523 1.00 58.78 95 ASN A O 1
ATOM 784 N N . ASP A 1 96 ? 13.087 7.155 -7.555 1.00 62.62 96 ASP A N 1
ATOM 785 C CA . ASP A 1 96 ? 12.709 6.271 -8.671 1.00 62.62 96 ASP A CA 1
ATOM 786 C C . ASP A 1 96 ? 13.420 6.649 -9.992 1.00 62.62 96 ASP A C 1
ATOM 788 O O . ASP A 1 96 ? 13.680 5.789 -10.835 1.00 62.62 96 ASP A O 1
ATOM 792 N N . GLU A 1 97 ? 13.867 7.903 -10.129 1.00 62.84 97 GLU A N 1
ATOM 793 C CA . GLU A 1 97 ? 14.598 8.398 -11.307 1.00 62.84 97 GLU A CA 1
ATOM 794 C C . GLU A 1 97 ? 15.951 7.701 -11.527 1.00 62.84 97 GLU A C 1
ATOM 796 O O . GLU A 1 97 ? 16.374 7.516 -12.667 1.00 62.84 97 GLU A O 1
ATOM 801 N N . LYS A 1 98 ? 16.630 7.257 -10.461 1.00 63.31 98 LYS A N 1
ATOM 802 C CA . LYS A 1 98 ? 18.004 6.726 -10.561 1.00 63.31 98 LYS A CA 1
ATOM 803 C C . LYS A 1 98 ? 18.079 5.362 -11.241 1.00 63.31 98 LYS A C 1
ATOM 805 O O . LYS A 1 98 ? 19.069 5.057 -11.902 1.00 63.31 98 LYS A O 1
ATOM 810 N N . VAL A 1 99 ? 17.056 4.528 -11.059 1.00 64.31 99 VAL A N 1
ATOM 811 C CA . VAL A 1 99 ? 17.014 3.181 -11.651 1.00 64.31 99 VAL A CA 1
ATOM 812 C C . VAL A 1 99 ? 16.662 3.266 -13.133 1.00 64.31 99 VAL A C 1
ATOM 814 O O . VAL A 1 99 ? 17.295 2.597 -13.946 1.00 64.31 99 VAL A O 1
ATOM 817 N N . LEU A 1 100 ? 15.703 4.126 -13.487 1.00 65.12 100 LEU A N 1
ATOM 818 C CA . LEU A 1 100 ? 15.310 4.355 -14.878 1.00 65.12 100 LEU A CA 1
ATOM 819 C C . LEU A 1 100 ? 16.448 4.995 -15.683 1.00 65.12 100 LEU A C 1
ATOM 821 O O . LEU A 1 100 ? 16.742 4.519 -16.775 1.00 65.12 100 LEU A O 1
ATOM 825 N N . GLN A 1 101 ? 17.156 5.978 -15.112 1.00 67.69 101 GLN A N 1
ATOM 826 C CA . GLN A 1 101 ? 18.343 6.578 -15.736 1.00 67.69 101 GLN A CA 1
ATOM 827 C C . GLN A 1 101 ? 19.448 5.546 -15.999 1.00 67.69 101 GLN A C 1
ATOM 829 O O . GLN A 1 101 ? 19.983 5.494 -17.098 1.00 67.69 101 GLN A O 1
ATOM 834 N N . PHE A 1 102 ? 19.745 4.657 -15.042 1.00 69.75 102 PHE A N 1
ATOM 835 C CA . PHE A 1 102 ? 20.757 3.611 -15.241 1.00 69.75 102 PHE A CA 1
ATOM 836 C C . PHE A 1 102 ? 20.418 2.656 -16.396 1.00 69.75 102 PHE A C 1
ATOM 838 O O . PHE A 1 102 ? 21.310 2.216 -17.126 1.00 69.75 102 PHE A O 1
ATOM 845 N N . ILE A 1 103 ? 19.141 2.292 -16.536 1.00 67.94 103 ILE A N 1
ATOM 846 C CA . ILE A 1 103 ? 18.678 1.400 -17.602 1.00 67.94 103 ILE A CA 1
ATOM 847 C C . ILE A 1 103 ? 18.745 2.117 -18.955 1.00 67.94 103 ILE A C 1
ATOM 849 O O . ILE A 1 103 ? 19.255 1.541 -19.914 1.00 67.94 103 ILE A O 1
ATOM 853 N N . ASP A 1 104 ? 18.301 3.372 -19.018 1.00 69.81 104 ASP A N 1
ATOM 854 C CA . ASP A 1 104 ? 18.316 4.183 -20.239 1.00 69.81 104 ASP A CA 1
ATOM 855 C C . ASP A 1 104 ? 19.755 4.444 -20.730 1.00 69.81 104 ASP A C 1
ATOM 857 O O . ASP A 1 104 ? 20.073 4.201 -21.896 1.00 69.81 104 ASP A O 1
ATOM 861 N N . ASP A 1 105 ? 20.673 4.785 -19.819 1.00 72.88 105 ASP A N 1
ATOM 862 C CA . ASP A 1 105 ? 22.103 4.977 -20.107 1.00 72.88 105 ASP A CA 1
ATOM 863 C C . ASP A 1 105 ? 22.775 3.704 -20.654 1.00 72.88 105 ASP A C 1
ATOM 865 O O . ASP A 1 105 ? 23.687 3.764 -21.482 1.00 72.88 105 ASP A O 1
ATOM 869 N N . LYS A 1 106 ? 22.341 2.524 -20.190 1.00 69.75 106 LYS A N 1
ATOM 870 C CA . LYS A 1 106 ? 22.875 1.221 -20.618 1.00 69.75 106 LYS A CA 1
ATOM 871 C C . LYS A 1 106 ? 22.323 0.758 -21.962 1.00 69.75 106 LYS A C 1
ATOM 873 O O . LYS A 1 106 ? 23.045 0.070 -22.684 1.00 69.75 106 LYS A O 1
ATOM 878 N N . ILE A 1 107 ? 21.065 1.078 -22.261 1.00 68.50 107 ILE A N 1
ATOM 879 C CA . ILE A 1 107 ? 20.363 0.655 -23.482 1.00 68.50 107 ILE A CA 1
ATOM 880 C C . ILE A 1 107 ? 20.703 1.575 -24.658 1.00 68.50 107 ILE A C 1
ATOM 882 O O . ILE A 1 107 ? 20.848 1.088 -25.779 1.00 68.50 107 ILE A O 1
ATOM 886 N N . ASN A 1 108 ? 20.894 2.872 -24.404 1.00 67.69 108 ASN A N 1
ATOM 887 C CA . ASN A 1 108 ? 21.233 3.863 -25.427 1.00 67.69 108 ASN A CA 1
ATOM 888 C C . ASN A 1 108 ? 22.741 3.958 -25.725 1.00 67.69 108 ASN A C 1
ATOM 890 O O . ASN A 1 108 ? 23.148 4.824 -26.499 1.00 67.69 108 ASN A O 1
ATOM 894 N N . ASP A 1 109 ? 23.577 3.087 -25.146 1.00 72.19 109 ASP A N 1
ATOM 895 C CA . ASP A 1 109 ? 25.010 3.021 -25.454 1.00 72.19 109 ASP A CA 1
ATOM 896 C C . ASP A 1 109 ? 25.218 2.575 -26.917 1.00 72.19 109 ASP A C 1
ATOM 898 O O . ASP A 1 109 ? 24.976 1.407 -27.249 1.00 72.19 109 ASP A O 1
ATOM 902 N N . PRO A 1 110 ? 25.716 3.459 -27.805 1.00 62.81 110 PRO A N 1
ATOM 903 C CA . PRO A 1 110 ? 25.868 3.171 -29.231 1.00 62.81 110 PRO A CA 1
ATOM 904 C C . PRO A 1 110 ? 26.880 2.051 -29.533 1.00 62.81 110 PRO A C 1
ATOM 906 O O . PRO A 1 110 ? 26.974 1.605 -30.677 1.00 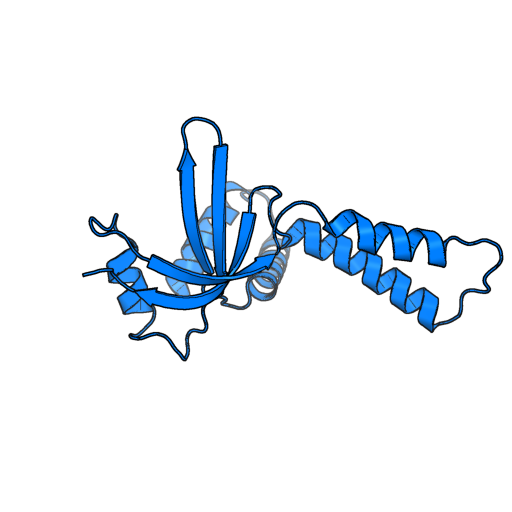62.81 110 PRO A O 1
ATOM 909 N N . ASN A 1 111 ? 27.634 1.580 -28.533 1.00 66.19 111 ASN A N 1
ATOM 910 C CA . ASN A 1 111 ? 28.598 0.490 -28.676 1.00 66.19 111 ASN A CA 1
ATOM 911 C C . ASN A 1 111 ? 28.026 -0.900 -28.336 1.00 66.19 111 ASN A C 1
ATOM 913 O O . ASN A 1 111 ? 28.708 -1.904 -28.563 1.00 66.19 111 ASN A O 1
ATOM 917 N N . GLN A 1 112 ? 26.798 -0.999 -27.811 1.00 63.53 112 GLN A N 1
ATOM 918 C CA . GLN A 1 112 ? 26.157 -2.281 -27.498 1.00 63.53 112 GLN A CA 1
ATOM 919 C C . GLN A 1 112 ? 25.232 -2.750 -28.628 1.00 63.53 112 GLN A C 1
ATOM 921 O O . GLN A 1 112 ? 24.331 -2.046 -29.070 1.00 63.53 112 GLN A O 1
ATOM 926 N N . LYS A 1 113 ? 25.417 -3.997 -29.081 1.00 60.47 113 LYS A N 1
ATOM 927 C CA . LYS A 1 113 ? 24.438 -4.670 -29.946 1.00 60.47 113 LYS A CA 1
ATOM 928 C C . LYS A 1 113 ? 23.237 -5.076 -29.097 1.00 60.47 113 LYS A C 1
ATOM 930 O O . LYS A 1 113 ? 23.375 -5.936 -28.233 1.00 60.47 113 LYS A O 1
ATOM 935 N N . THR A 1 114 ? 22.073 -4.494 -29.366 1.00 64.19 114 THR A N 1
ATOM 936 C CA . THR A 1 114 ? 20.828 -4.807 -28.657 1.00 64.19 114 THR A CA 1
ATOM 937 C C . THR A 1 114 ? 20.397 -6.245 -28.957 1.00 64.19 114 THR A C 1
ATOM 939 O O . THR A 1 114 ? 20.003 -6.569 -30.079 1.00 64.19 114 THR A O 1
ATOM 942 N N . GLY A 1 115 ? 20.506 -7.131 -27.969 1.00 78.81 115 GLY A N 1
ATOM 943 C CA . GLY A 1 115 ? 19.927 -8.467 -28.016 1.00 78.81 115 GLY A CA 1
ATOM 944 C C . GLY A 1 115 ? 18.460 -8.461 -27.578 1.00 78.81 115 GLY A C 1
ATOM 945 O O . GLY A 1 115 ? 17.902 -7.452 -27.145 1.00 78.81 115 GLY A O 1
ATOM 946 N N . MET A 1 116 ? 17.809 -9.623 -27.675 1.00 79.56 116 MET A N 1
ATOM 947 C CA . MET A 1 116 ? 16.407 -9.791 -27.262 1.00 79.56 116 MET A CA 1
ATOM 948 C C . MET A 1 116 ? 16.195 -9.463 -25.774 1.00 79.56 116 MET A C 1
ATOM 950 O O . MET A 1 116 ? 15.167 -8.906 -25.399 1.00 79.56 116 MET A O 1
ATOM 954 N N . ARG A 1 117 ? 17.173 -9.781 -24.916 1.00 78.06 117 ARG A N 1
ATOM 955 C CA . ARG A 1 117 ? 17.102 -9.510 -23.474 1.00 78.06 117 ARG A CA 1
ATOM 956 C C . ARG A 1 117 ? 17.086 -8.009 -23.192 1.00 78.06 117 ARG A C 1
ATOM 958 O O . ARG A 1 117 ? 16.314 -7.557 -22.354 1.00 78.06 117 ARG A O 1
ATOM 965 N N . GLU A 1 118 ? 17.917 -7.252 -23.894 1.00 76.25 118 GLU A N 1
ATOM 966 C CA . GLU A 1 118 ? 18.019 -5.800 -23.781 1.00 76.25 118 GLU A CA 1
ATOM 967 C C . GLU A 1 118 ? 16.736 -5.128 -24.286 1.00 76.25 118 GLU A C 1
ATOM 969 O O . GLU A 1 118 ? 16.207 -4.242 -23.619 1.00 76.25 118 GLU A O 1
ATOM 974 N N . ALA A 1 119 ? 16.164 -5.618 -25.391 1.00 78.31 119 ALA A N 1
ATOM 975 C CA . ALA A 1 119 ? 14.868 -5.154 -25.888 1.00 78.31 119 ALA A CA 1
ATOM 976 C C . ALA A 1 119 ? 13.724 -5.413 -24.885 1.00 78.31 119 ALA A C 1
ATOM 978 O O . ALA A 1 119 ? 12.891 -4.537 -24.656 1.00 78.31 119 ALA A O 1
ATOM 979 N N . MET A 1 120 ? 13.702 -6.586 -24.238 1.00 78.94 120 MET A N 1
ATOM 980 C CA . MET A 1 120 ? 12.732 -6.889 -23.177 1.00 78.94 120 MET A CA 1
ATOM 981 C C . MET A 1 120 ? 12.919 -5.988 -21.951 1.00 78.94 120 MET A C 1
ATOM 983 O O . MET A 1 120 ? 11.934 -5.512 -21.395 1.00 78.94 120 MET A O 1
ATOM 987 N N . MET A 1 121 ? 14.162 -5.715 -21.542 1.00 76.12 121 MET A N 1
ATOM 988 C CA . MET A 1 121 ? 14.443 -4.790 -20.438 1.00 76.12 121 MET A CA 1
ATOM 989 C C . MET A 1 121 ? 14.007 -3.359 -20.761 1.00 76.12 121 MET A C 1
ATOM 991 O O . MET A 1 121 ? 13.470 -2.686 -19.885 1.00 76.12 121 MET A O 1
ATOM 995 N N . ASN A 1 122 ? 14.161 -2.921 -22.014 1.00 78.94 122 ASN A N 1
ATOM 996 C CA . ASN A 1 122 ? 13.653 -1.625 -22.454 1.00 78.94 122 ASN A CA 1
ATOM 997 C C . ASN A 1 122 ? 12.125 -1.541 -22.316 1.00 78.94 122 ASN A C 1
ATOM 999 O O . ASN A 1 122 ? 11.581 -0.590 -21.762 1.00 78.94 122 ASN A O 1
ATOM 1003 N N . MET A 1 123 ? 11.425 -2.585 -22.767 1.00 79.12 123 MET A N 1
ATOM 1004 C CA . MET A 1 123 ? 9.971 -2.669 -22.641 1.00 79.12 123 MET A CA 1
ATOM 1005 C C . MET A 1 123 ? 9.521 -2.648 -21.173 1.00 79.12 123 MET A C 1
ATOM 1007 O O . MET A 1 123 ? 8.590 -1.919 -20.838 1.00 79.12 123 MET A O 1
ATOM 1011 N N . ILE A 1 124 ? 10.206 -3.391 -20.297 1.00 81.12 124 ILE A N 1
ATOM 1012 C CA . ILE A 1 124 ? 9.943 -3.385 -18.850 1.00 81.12 124 ILE A CA 1
ATOM 1013 C C . ILE A 1 124 ? 10.165 -1.984 -18.267 1.00 81.12 124 ILE A C 1
ATOM 1015 O O . ILE A 1 124 ? 9.337 -1.523 -17.495 1.00 81.12 124 ILE A O 1
ATOM 1019 N N . SER A 1 125 ? 11.235 -1.283 -18.655 1.00 76.69 125 SER A N 1
ATOM 1020 C CA . SER A 1 125 ? 11.512 0.088 -18.201 1.00 76.69 125 SER A CA 1
ATOM 1021 C C . SER A 1 125 ? 10.374 1.053 -18.552 1.00 76.69 125 SER A C 1
ATOM 1023 O O . SER A 1 125 ? 9.876 1.780 -17.692 1.00 76.69 125 SER A O 1
ATOM 1025 N N . HIS A 1 126 ? 9.895 1.009 -19.799 1.00 78.38 126 HIS A N 1
ATOM 1026 C CA . HIS A 1 126 ? 8.763 1.827 -20.231 1.00 78.38 126 HIS A CA 1
ATOM 1027 C C . HIS A 1 126 ? 7.456 1.456 -19.518 1.00 78.38 126 HIS A C 1
ATOM 1029 O O . HIS A 1 126 ? 6.705 2.352 -19.137 1.00 78.38 126 HIS A O 1
ATOM 1035 N N . MET A 1 127 ? 7.198 0.162 -19.292 1.00 76.62 127 MET A N 1
ATOM 1036 C CA . MET A 1 127 ? 6.055 -0.291 -18.490 1.00 76.62 127 MET A CA 1
ATOM 1037 C C . MET A 1 127 ? 6.135 0.236 -17.055 1.00 76.62 127 MET A C 1
ATOM 1039 O O . MET A 1 127 ? 5.155 0.789 -16.570 1.00 76.62 127 MET A O 1
ATOM 1043 N N . THR A 1 128 ? 7.310 0.195 -16.423 1.00 75.81 128 THR A N 1
ATOM 1044 C CA . THR A 1 128 ? 7.529 0.768 -15.086 1.00 75.81 128 THR A CA 1
ATOM 1045 C C . THR A 1 128 ? 7.233 2.271 -15.045 1.00 75.81 128 THR A C 1
ATOM 1047 O O . THR A 1 128 ? 6.681 2.755 -14.062 1.00 75.81 128 THR A O 1
ATOM 1050 N N . GLY A 1 129 ? 7.558 3.028 -16.099 1.00 71.62 129 GLY A N 1
ATOM 1051 C CA . GLY A 1 129 ? 7.217 4.456 -16.184 1.00 71.62 129 GLY A CA 1
ATOM 1052 C C . GLY A 1 129 ? 5.705 4.716 -16.257 1.00 71.62 129 GLY A C 1
ATOM 1053 O O . GLY A 1 129 ? 5.196 5.652 -15.634 1.00 71.62 129 GLY A O 1
ATOM 1054 N N . ILE A 1 130 ? 4.972 3.861 -16.975 1.00 75.62 130 ILE A N 1
ATOM 1055 C CA . ILE A 1 130 ? 3.503 3.900 -17.022 1.00 75.62 130 ILE A CA 1
ATOM 1056 C C . ILE A 1 130 ? 2.927 3.528 -15.649 1.00 75.62 130 ILE A C 1
ATOM 1058 O O . ILE A 1 130 ? 2.096 4.266 -15.117 1.00 75.62 130 ILE A O 1
ATOM 1062 N N . ASP A 1 131 ? 3.420 2.452 -15.035 1.00 72.00 131 ASP A N 1
ATOM 1063 C CA . ASP A 1 131 ? 3.005 2.004 -13.702 1.00 72.00 131 ASP A CA 1
ATOM 1064 C C . ASP A 1 131 ? 3.258 3.076 -12.639 1.00 72.00 131 ASP A C 1
ATOM 1066 O O . ASP A 1 131 ? 2.400 3.312 -11.789 1.00 72.00 131 ASP A O 1
ATOM 1070 N N . ALA A 1 132 ? 4.390 3.782 -12.712 1.00 73.19 132 ALA A N 1
ATOM 1071 C CA . ALA A 1 132 ? 4.707 4.896 -11.824 1.00 73.19 132 ALA A CA 1
ATOM 1072 C C . ALA A 1 132 ? 3.743 6.081 -12.004 1.00 73.19 132 ALA A C 1
ATOM 1074 O O . ALA A 1 132 ? 3.403 6.754 -11.037 1.00 73.19 132 ALA A O 1
ATOM 1075 N N . THR A 1 133 ? 3.248 6.323 -13.219 1.00 71.00 133 THR A N 1
ATOM 1076 C CA . THR A 1 133 ? 2.262 7.389 -13.471 1.00 71.00 133 THR A CA 1
ATOM 1077 C C . THR A 1 133 ? 0.876 7.021 -12.932 1.00 71.00 133 THR A C 1
ATOM 1079 O O . THR A 1 133 ? 0.124 7.890 -12.500 1.00 71.00 133 THR A O 1
ATOM 1082 N N . LEU A 1 134 ? 0.529 5.734 -12.965 1.00 67.75 134 LEU A N 1
ATOM 1083 C CA . LEU A 1 134 ? -0.802 5.233 -12.620 1.00 67.75 134 LEU A CA 1
ATOM 1084 C C . LEU A 1 134 ? -0.950 4.832 -11.145 1.00 67.75 134 LEU A C 1
ATOM 1086 O O . LEU A 1 134 ? -1.991 5.062 -10.535 1.00 67.75 134 LEU A O 1
ATOM 1090 N N . THR A 1 135 ? 0.080 4.208 -10.583 1.00 70.88 135 THR A N 1
ATOM 1091 C CA . THR A 1 135 ? 0.097 3.612 -9.234 1.00 70.88 135 THR A CA 1
ATOM 1092 C C . THR A 1 135 ? 1.323 4.014 -8.422 1.00 70.88 135 THR A C 1
ATOM 1094 O O . THR A 1 135 ? 1.499 3.542 -7.298 1.00 70.88 135 THR A O 1
ATOM 1097 N N . GLY A 1 136 ? 2.198 4.848 -8.987 1.00 70.56 136 GLY A N 1
ATOM 1098 C CA . GLY A 1 136 ? 3.409 5.275 -8.305 1.00 70.56 136 GLY A CA 1
ATOM 1099 C C . GLY A 1 136 ? 3.098 6.101 -7.068 1.00 70.56 136 GLY A C 1
ATOM 1100 O O . GLY A 1 136 ? 2.051 6.743 -6.956 1.00 70.56 136 GLY A O 1
ATOM 1101 N N . ARG A 1 137 ? 4.038 6.072 -6.124 1.00 77.31 137 ARG A N 1
ATOM 1102 C CA . ARG A 1 137 ? 3.913 6.840 -4.889 1.00 77.31 137 ARG A CA 1
ATOM 1103 C C . ARG A 1 137 ? 4.054 8.332 -5.159 1.00 77.31 137 ARG A C 1
ATOM 1105 O O . ARG A 1 137 ? 4.795 8.759 -6.046 1.00 77.31 137 ARG A O 1
ATOM 1112 N N . LEU A 1 138 ? 3.411 9.134 -4.327 1.00 80.50 138 LEU A N 1
ATOM 1113 C CA . LEU A 1 138 ? 3.581 10.583 -4.348 1.00 80.50 138 LEU A CA 1
ATOM 1114 C C . LEU A 1 138 ? 4.929 10.964 -3.712 1.00 80.50 138 LEU A C 1
ATOM 1116 O O . LEU A 1 138 ? 5.432 10.283 -2.822 1.00 80.50 138 LEU A O 1
ATOM 1120 N N . GLY A 1 139 ? 5.530 12.085 -4.120 1.00 80.31 139 GLY A N 1
ATOM 1121 C CA . GLY A 1 139 ? 6.863 12.465 -3.619 1.00 80.31 139 GLY A CA 1
ATOM 1122 C C . GLY A 1 139 ? 6.933 12.772 -2.116 1.00 80.31 139 GLY A C 1
ATOM 1123 O O . GLY A 1 139 ? 8.009 12.744 -1.521 1.00 80.31 139 GLY A O 1
ATOM 1124 N N . TYR A 1 140 ? 5.779 13.030 -1.499 1.00 83.56 140 TYR A N 1
ATOM 1125 C CA . TYR A 1 140 ? 5.591 13.232 -0.059 1.00 83.56 140 TYR A CA 1
ATOM 1126 C C . TYR A 1 140 ? 4.983 12.004 0.646 1.00 83.56 140 TYR A C 1
ATOM 1128 O O . TYR A 1 140 ? 4.573 12.089 1.808 1.00 83.56 140 TYR A O 1
ATOM 1136 N N . GLU A 1 141 ? 4.890 10.874 -0.059 1.00 86.69 141 GLU A N 1
ATOM 1137 C CA . GLU A 1 141 ? 4.346 9.621 0.448 1.00 86.69 141 GLU A CA 1
ATOM 1138 C C . GLU A 1 141 ? 5.447 8.685 0.959 1.00 86.69 141 GLU A C 1
ATOM 1140 O O . GLU A 1 141 ? 6.497 8.491 0.340 1.00 86.69 141 GLU A O 1
ATOM 1145 N N . PHE A 1 142 ? 5.171 8.075 2.104 1.00 89.25 142 PHE A N 1
ATOM 1146 C CA . PHE A 1 142 ? 5.970 7.043 2.739 1.00 89.25 142 PHE A CA 1
ATOM 1147 C C . PHE A 1 142 ? 5.185 5.738 2.693 1.00 89.25 142 PHE A C 1
ATOM 1149 O O . PHE A 1 142 ? 4.129 5.626 3.321 1.00 89.25 142 PHE A O 1
ATOM 1156 N N . VAL A 1 143 ? 5.718 4.744 1.984 1.00 89.94 143 VAL A N 1
ATOM 1157 C CA . VAL A 1 143 ? 5.100 3.417 1.908 1.00 89.94 143 VAL A CA 1
ATOM 1158 C C . VAL A 1 143 ? 5.646 2.563 3.045 1.00 89.94 143 VAL A C 1
ATOM 1160 O O . VAL A 1 143 ? 6.860 2.393 3.196 1.00 89.94 143 VAL A O 1
ATOM 1163 N N . ILE A 1 144 ? 4.739 2.034 3.858 1.00 92.06 144 ILE A N 1
ATOM 1164 C CA . ILE A 1 144 ? 5.030 1.202 5.021 1.00 92.06 144 ILE A CA 1
ATOM 1165 C C . ILE A 1 144 ? 4.600 -0.232 4.709 1.00 92.06 144 ILE A C 1
ATOM 1167 O O . ILE A 1 144 ? 3.475 -0.460 4.272 1.00 92.06 144 ILE A O 1
ATOM 1171 N N . ASP A 1 145 ? 5.481 -1.195 4.980 1.00 90.94 145 ASP A N 1
ATOM 1172 C CA . ASP A 1 145 ? 5.113 -2.601 5.158 1.00 90.94 145 ASP A CA 1
ATOM 1173 C C . ASP A 1 145 ? 4.607 -2.794 6.600 1.00 90.94 145 ASP A C 1
ATOM 1175 O O . ASP A 1 145 ? 5.402 -2.710 7.551 1.00 90.94 145 ASP A O 1
ATOM 1179 N N . PRO A 1 146 ? 3.281 -2.911 6.804 1.00 91.00 146 PRO A N 1
ATOM 1180 C CA . PRO A 1 146 ? 2.680 -2.851 8.127 1.00 91.00 146 PRO A CA 1
ATOM 1181 C C . PRO A 1 146 ? 2.870 -4.170 8.880 1.00 91.00 146 PRO A C 1
ATOM 1183 O O . PRO A 1 146 ? 2.465 -5.234 8.421 1.00 91.00 146 PRO A O 1
ATOM 1186 N N . ILE A 1 147 ? 3.398 -4.085 10.101 1.00 90.44 147 ILE A N 1
ATOM 1187 C CA . ILE A 1 147 ? 3.466 -5.219 11.033 1.00 90.44 147 ILE A CA 1
ATOM 1188 C C . ILE A 1 147 ? 2.212 -5.245 11.911 1.00 90.44 147 ILE A C 1
ATOM 1190 O O . ILE A 1 147 ? 1.638 -6.306 12.151 1.00 90.44 147 ILE A O 1
ATOM 1194 N N . ALA A 1 148 ? 1.779 -4.083 12.408 1.00 88.44 148 ALA A N 1
ATOM 1195 C CA . ALA A 1 148 ? 0.604 -3.975 13.263 1.00 88.44 148 ALA A CA 1
ATOM 1196 C C . ALA A 1 148 ? -0.058 -2.595 13.177 1.00 88.44 148 ALA A C 1
ATOM 1198 O O . ALA A 1 148 ? 0.610 -1.575 13.020 1.00 88.44 148 ALA A O 1
ATOM 1199 N N . ILE A 1 149 ? -1.380 -2.576 13.360 1.00 87.81 149 ILE A N 1
ATOM 1200 C CA . ILE A 1 149 ? -2.163 -1.364 13.622 1.00 87.81 149 ILE A CA 1
ATOM 1201 C C . ILE A 1 149 ? -2.930 -1.584 14.919 1.00 87.81 149 ILE A C 1
ATOM 1203 O O . ILE A 1 149 ? -3.642 -2.582 15.061 1.00 87.81 149 ILE A O 1
ATOM 1207 N N . TYR A 1 150 ? -2.775 -0.678 15.876 1.00 87.12 150 TYR A N 1
ATOM 1208 C CA . TYR A 1 150 ? -3.378 -0.814 17.197 1.00 87.12 150 TYR A CA 1
ATOM 1209 C C . TYR A 1 150 ? -3.659 0.544 17.836 1.00 87.12 150 TYR A C 1
ATOM 1211 O O . TYR A 1 150 ? -3.185 1.576 17.377 1.00 87.12 150 TYR A O 1
ATOM 1219 N N . TYR A 1 151 ? -4.438 0.531 18.915 1.00 82.88 151 TYR A N 1
ATOM 1220 C CA . TYR A 1 151 ? -4.586 1.683 19.796 1.00 82.88 151 TYR A CA 1
ATOM 1221 C C . TYR A 1 151 ? -3.564 1.597 20.912 1.00 82.88 151 TYR A C 1
ATOM 1223 O O . TYR A 1 151 ? -3.435 0.545 21.548 1.00 82.88 151 TYR A O 1
ATOM 1231 N N . GLN A 1 152 ? -2.871 2.696 21.169 1.00 74.62 152 GLN A N 1
ATOM 1232 C CA . GLN A 1 152 ? -2.064 2.812 22.370 1.00 74.62 152 GLN A CA 1
ATOM 1233 C C . GLN A 1 152 ? -3.002 3.051 23.566 1.00 74.62 152 GLN A C 1
ATOM 1235 O O . GLN A 1 152 ? -3.924 3.864 23.482 1.00 74.62 152 GLN A O 1
ATOM 1240 N N . LEU A 1 153 ? -2.826 2.247 24.620 1.00 64.50 153 LEU A N 1
ATOM 1241 C CA . LEU A 1 153 ? -3.603 2.312 25.865 1.00 64.50 153 LEU A CA 1
ATOM 1242 C C . LEU A 1 153 ? -3.192 3.512 26.719 1.00 64.50 153 LEU A C 1
ATOM 1244 O O . LEU A 1 153 ? -1.968 3.758 26.812 1.00 64.50 153 LEU A O 1
#

Organism: NCBI:txid2735321

Secondary structure (DSSP, 8-state):
-HHHHHHHHHHHHHHH-TT--HHHHHHHHHHHHHHHTT-EEEEEEEE-SS-EEEEEEEE-GGG-SS-HHHHHHHHSS--SSPEEEEEEEEEESS-THHHHHHHHHHHS-TTS---HHHHHHHHHHHHHHHHHHHHPPPTTEEEEEEEEEEE--

Radius of gyration: 20.23 Å; chains: 1; bounding box: 50×36×56 Å

pLDDT: mean 75.01, std 11.86, range [38.03, 93.62]

Sequence (153 aa):
MQDIINKKATQLLEGLGSSLDDEYMHHLEFIIKEMYKDQLLFQIVLSDVYEQKLFSASLNRNYLKEDINTLIHKYSRETEKELTLFGIVTQSGNNDEKVLQFIDDKINDPNQKTGMREAMMNMISHMTGIDATLTGRLGYEFVIDPIAIYYQL

Foldseek 3Di:
DVVVVVVVLVVVCVVVPPPPDPVRVVVVVVVVCVLCVVWDKDWDWDDDPPDIAIEIETDDQVPDPDHPVVVCVQVVDPDPFDKDWDFAQPDAADPPVVVLVVLCVVLPPPPDDDDPVNVVSVVVSVVVVVSCVVPNDDRRYTYGHTPDMDTDD